Protein AF-A0A1M5MKG0-F1 (afdb_monomer_lite)

pLDDT: mean 78.18, std 11.93, range [47.84, 91.0]

Secondary structure (DSSP, 8-state):
-HHHHHHHHHHHHHHHHHHTTTS-HHHHHHHHHHT-HHHHHHHHHHS--HHHHHHHHHHHHHS-TT-----S-S----------------SEEETTEEEEE-TTS-EEEEETTEEEEESSHHHHHHHT-S--

Foldseek 3Di:
DVVVVVQLVLLLVLLVLLVVLVHRSVVLSVVCVPPNSVVSNVVSVPDHRVVVVVVVVCVVVVCPPPPPPPPPPDDDPPPPPVPPPPPPDAPDADLNWGWHQDPQQWIFIQDPNDTDIGPHPVRVCVVSPPDD

Radius of gyration: 29.44 Å; chains: 1; bounding box: 56×50×69 Å

Structure (mmCIF, N/CA/C/O backbone):
data_AF-A0A1M5MKG0-F1
#
_entry.id   AF-A0A1M5MKG0-F1
#
loop_
_atom_site.group_PDB
_atom_site.id
_atom_site.type_symbol
_atom_site.label_atom_id
_atom_site.label_alt_id
_atom_site.label_comp_id
_atom_site.label_asym_id
_atom_site.label_entity_id
_atom_site.label_seq_id
_atom_site.pdbx_PDB_ins_code
_atom_site.Cartn_x
_atom_site.Cartn_y
_atom_site.Cartn_z
_atom_site.occupancy
_atom_site.B_iso_or_equiv
_atom_site.auth_seq_id
_atom_site.auth_comp_id
_atom_site.auth_asym_id
_atom_site.auth_atom_id
_atom_site.pdbx_PDB_model_num
ATOM 1 N N . MET A 1 1 ? 13.321 -12.027 -30.509 1.00 82.19 1 MET A N 1
ATOM 2 C CA . MET A 1 1 ? 12.049 -11.418 -30.053 1.00 82.19 1 MET A CA 1
ATOM 3 C C . MET A 1 1 ? 11.741 -11.725 -28.591 1.00 82.19 1 MET A C 1
ATOM 5 O O . MET A 1 1 ? 11.400 -10.804 -27.867 1.00 82.19 1 MET A O 1
ATOM 9 N N . GLU A 1 2 ? 11.915 -12.965 -28.127 1.00 87.81 2 GLU A N 1
ATOM 10 C CA . GLU A 1 2 ? 11.632 -13.373 -26.736 1.00 87.81 2 GLU A CA 1
ATOM 11 C C . GLU A 1 2 ? 12.384 -12.557 -25.665 1.00 87.81 2 GLU A C 1
ATOM 13 O O . GLU A 1 2 ? 11.775 -12.067 -24.719 1.00 87.81 2 GLU A O 1
ATOM 18 N N . ILE A 1 3 ? 13.680 -12.296 -25.871 1.00 86.75 3 ILE A N 1
ATOM 19 C CA . ILE A 1 3 ? 14.510 -11.487 -24.956 1.00 86.75 3 ILE A CA 1
ATOM 20 C C . ILE A 1 3 ? 13.951 -10.067 -24.782 1.00 86.75 3 ILE A C 1
ATOM 22 O O . ILE A 1 3 ? 13.955 -9.530 -23.679 1.00 86.75 3 ILE A O 1
ATOM 26 N N . PHE A 1 4 ? 13.422 -9.471 -25.854 1.00 87.44 4 PHE A N 1
ATOM 27 C CA . PHE A 1 4 ? 12.837 -8.130 -25.814 1.00 87.44 4 PHE A CA 1
ATOM 28 C C . PHE A 1 4 ? 11.516 -8.109 -25.030 1.00 87.44 4 PHE A C 1
ATOM 30 O O . PHE A 1 4 ? 11.249 -7.166 -24.288 1.00 87.44 4 PHE A O 1
ATOM 37 N N . ILE A 1 5 ? 10.718 -9.176 -25.143 1.00 88.44 5 ILE A N 1
ATOM 38 C CA . ILE A 1 5 ? 9.463 -9.340 -24.397 1.00 88.44 5 ILE A CA 1
ATOM 39 C C . ILE A 1 5 ? 9.752 -9.520 -22.904 1.00 88.44 5 ILE A C 1
ATOM 41 O O . ILE A 1 5 ? 9.181 -8.801 -22.088 1.00 88.44 5 ILE A O 1
ATOM 45 N N . ILE A 1 6 ? 10.672 -10.422 -22.541 1.00 88.94 6 ILE A N 1
ATOM 46 C CA . ILE A 1 6 ? 11.086 -10.637 -21.144 1.00 88.94 6 ILE A CA 1
ATOM 47 C C . ILE A 1 6 ? 11.595 -9.325 -20.545 1.00 88.94 6 ILE A C 1
ATOM 49 O O . ILE A 1 6 ? 11.198 -8.935 -19.449 1.00 88.94 6 ILE A O 1
ATOM 53 N N . TRP A 1 7 ? 12.426 -8.603 -21.291 1.00 88.31 7 TRP A N 1
ATOM 54 C CA . TRP A 1 7 ? 12.974 -7.326 -20.864 1.00 88.31 7 TRP A CA 1
ATOM 55 C C . TRP A 1 7 ? 11.899 -6.250 -20.632 1.00 88.31 7 TRP A C 1
ATOM 57 O O . TRP A 1 7 ? 11.932 -5.573 -19.602 1.00 88.31 7 TRP A O 1
ATOM 67 N N . LEU A 1 8 ? 10.899 -6.143 -21.516 1.00 89.44 8 LEU A N 1
ATOM 68 C CA . LEU A 1 8 ? 9.759 -5.234 -21.337 1.00 89.44 8 LEU A CA 1
ATOM 69 C C . LEU A 1 8 ? 8.896 -5.601 -20.125 1.00 89.44 8 LEU A C 1
ATOM 7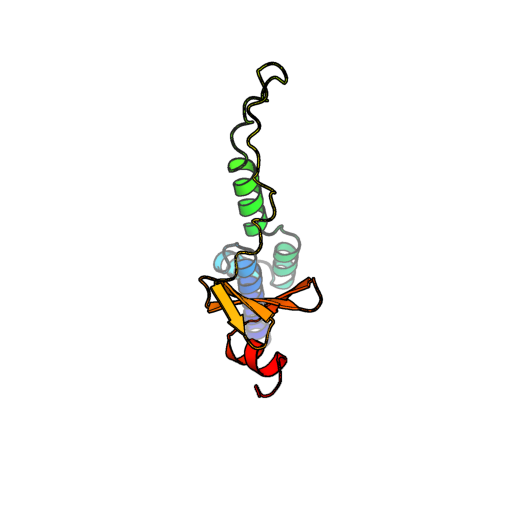1 O O . LEU A 1 8 ? 8.488 -4.711 -19.379 1.00 89.44 8 LEU A O 1
ATOM 75 N N . VAL A 1 9 ? 8.642 -6.894 -19.896 1.00 91.00 9 VAL A N 1
ATOM 76 C CA . VAL A 1 9 ? 7.900 -7.369 -18.716 1.00 91.00 9 VAL A CA 1
ATOM 77 C C . VAL A 1 9 ? 8.649 -7.000 -17.437 1.00 91.00 9 VAL A C 1
ATOM 79 O O . VAL A 1 9 ? 8.052 -6.451 -16.511 1.00 91.00 9 VAL A O 1
ATOM 82 N N . PHE A 1 10 ? 9.964 -7.219 -17.396 1.00 88.50 10 PHE A N 1
ATOM 83 C CA . PHE A 1 10 ? 10.790 -6.812 -16.261 1.00 88.50 10 PHE A CA 1
ATOM 84 C C . PHE A 1 10 ? 10.755 -5.299 -16.034 1.00 88.50 10 PHE A C 1
ATOM 86 O O . PHE A 1 10 ? 10.565 -4.863 -14.900 1.00 88.50 10 PHE A O 1
ATOM 93 N N . ALA A 1 11 ? 10.875 -4.487 -17.088 1.00 88.94 11 ALA A N 1
ATOM 94 C CA . ALA A 1 11 ? 10.756 -3.037 -16.963 1.00 88.94 11 ALA A CA 1
ATOM 95 C C . ALA A 1 11 ? 9.377 -2.623 -16.417 1.00 88.94 11 ALA A C 1
ATOM 97 O O . ALA A 1 11 ? 9.284 -1.747 -15.555 1.00 88.94 11 ALA A O 1
ATOM 98 N N . PHE A 1 12 ? 8.305 -3.286 -16.858 1.00 89.75 12 PHE A N 1
ATOM 99 C CA . PHE A 1 12 ? 6.945 -3.032 -16.384 1.00 89.75 12 PHE A CA 1
ATOM 100 C C . PHE A 1 12 ? 6.774 -3.356 -14.893 1.00 89.75 12 PHE A C 1
ATOM 102 O O . PHE A 1 12 ? 6.222 -2.547 -14.144 1.00 89.75 12 PHE A O 1
ATOM 109 N N . LEU A 1 13 ? 7.331 -4.480 -14.431 1.00 89.50 13 LEU A N 1
ATOM 110 C CA . LEU A 1 13 ? 7.344 -4.848 -13.011 1.00 89.50 13 LEU A CA 1
ATOM 111 C C . LEU A 1 13 ? 8.072 -3.807 -12.148 1.00 89.50 13 LEU A C 1
ATOM 113 O O . LEU A 1 13 ? 7.601 -3.480 -11.057 1.00 89.50 13 LEU A O 1
ATOM 117 N N . VAL A 1 14 ? 9.171 -3.229 -12.645 1.00 89.31 14 VAL A N 1
ATOM 118 C CA . VAL A 1 14 ? 9.873 -2.123 -11.968 1.00 89.31 14 VAL A CA 1
ATOM 119 C C . VAL A 1 14 ? 8.965 -0.899 -11.829 1.00 89.31 14 VAL A C 1
ATOM 121 O O . VAL A 1 14 ? 8.918 -0.288 -10.761 1.00 89.31 14 VAL A O 1
ATOM 124 N N . GLY A 1 15 ? 8.207 -0.561 -12.876 1.00 86.81 15 GLY A N 1
ATOM 125 C CA . GLY A 1 15 ? 7.239 0.537 -12.848 1.00 86.81 15 GLY A CA 1
ATOM 126 C C . GLY A 1 15 ? 6.152 0.343 -11.785 1.00 86.81 15 GLY A C 1
ATOM 127 O O . GLY A 1 15 ? 5.862 1.268 -11.021 1.00 86.81 15 GLY A O 1
ATOM 128 N N . ILE A 1 16 ? 5.606 -0.873 -11.667 1.00 87.06 16 ILE A N 1
ATOM 129 C CA . ILE A 1 16 ? 4.624 -1.226 -10.626 1.00 87.06 16 ILE A CA 1
ATOM 130 C C . ILE A 1 16 ? 5.251 -1.117 -9.229 1.00 87.06 16 ILE A C 1
ATOM 132 O O . ILE A 1 16 ? 4.673 -0.498 -8.332 1.00 87.06 16 ILE A O 1
ATOM 136 N N . ALA A 1 17 ? 6.454 -1.668 -9.045 1.00 84.88 17 ALA A N 1
ATOM 137 C CA . ALA A 1 17 ? 7.173 -1.622 -7.773 1.00 84.88 17 ALA A CA 1
ATOM 138 C C . ALA A 1 17 ? 7.534 -0.188 -7.343 1.00 84.88 17 ALA A C 1
ATOM 140 O O . ALA A 1 17 ? 7.550 0.121 -6.152 1.00 84.88 17 ALA A O 1
ATOM 141 N N . ALA A 1 18 ? 7.805 0.705 -8.295 1.00 86.31 18 ALA A N 1
ATOM 142 C CA . ALA A 1 18 ? 8.024 2.121 -8.024 1.00 86.31 18 ALA A CA 1
ATOM 143 C C . ALA A 1 18 ? 6.716 2.848 -7.674 1.00 86.31 18 ALA A C 1
ATOM 145 O O . ALA A 1 18 ? 6.695 3.684 -6.767 1.00 86.31 18 ALA A O 1
ATOM 146 N N . SER A 1 19 ? 5.615 2.507 -8.352 1.00 83.50 19 SER A N 1
ATOM 147 C CA . SER A 1 19 ? 4.298 3.098 -8.100 1.00 83.50 19 SER A CA 1
ATOM 148 C C . SER A 1 19 ? 3.779 2.780 -6.697 1.00 83.50 19 SER A C 1
ATOM 150 O O . SER A 1 19 ? 3.301 3.680 -6.004 1.00 83.50 19 SER A O 1
ATOM 152 N N . SER A 1 20 ? 3.967 1.546 -6.217 1.00 79.69 20 SER A N 1
ATOM 153 C CA . SER A 1 20 ? 3.569 1.150 -4.857 1.00 79.69 20 SER A CA 1
ATOM 154 C C . SER A 1 20 ? 4.347 1.879 -3.748 1.00 79.69 20 SER A C 1
ATOM 156 O O . SER A 1 20 ? 3.869 1.979 -2.619 1.00 79.69 20 SER A O 1
ATOM 158 N N . ARG A 1 21 ? 5.513 2.457 -4.070 1.00 78.06 21 ARG A N 1
ATOM 159 C CA . ARG A 1 21 ? 6.357 3.255 -3.157 1.00 78.06 21 ARG A CA 1
ATOM 160 C C . ARG A 1 21 ? 6.073 4.761 -3.207 1.00 78.06 21 ARG A C 1
ATOM 162 O O . ARG A 1 21 ? 6.847 5.557 -2.671 1.00 78.06 21 ARG A O 1
ATOM 169 N N . GLY A 1 22 ? 4.982 5.164 -3.864 1.00 75.31 22 GLY A N 1
ATOM 170 C CA . GLY A 1 22 ? 4.576 6.566 -3.981 1.00 75.31 22 GLY A CA 1
ATOM 171 C C . GLY A 1 22 ? 5.419 7.377 -4.968 1.00 75.31 22 GLY A C 1
ATOM 172 O O . GLY A 1 22 ? 5.510 8.593 -4.832 1.00 75.31 22 GLY A O 1
ATOM 173 N N . ARG A 1 23 ? 6.068 6.721 -5.941 1.00 77.50 23 ARG A N 1
ATOM 174 C CA . ARG A 1 23 ? 6.817 7.376 -7.028 1.00 77.50 23 ARG A CA 1
ATOM 175 C C . ARG A 1 23 ? 6.100 7.233 -8.366 1.00 77.50 23 ARG A C 1
ATOM 177 O O . ARG A 1 23 ? 5.187 6.426 -8.520 1.00 77.50 23 ARG A O 1
ATOM 184 N N . SER A 1 24 ? 6.525 8.015 -9.356 1.00 82.69 24 SER A N 1
ATOM 185 C CA . SER A 1 24 ? 5.980 7.971 -10.714 1.00 82.69 24 SER A CA 1
ATOM 186 C C . SER A 1 24 ? 6.327 6.650 -11.417 1.00 82.69 24 SER A C 1
ATOM 188 O O . SER A 1 24 ? 7.400 6.502 -11.999 1.00 82.69 24 SER A O 1
ATOM 190 N N . GLY A 1 25 ? 5.402 5.684 -11.403 1.00 83.56 25 GLY A N 1
ATOM 191 C CA . GLY A 1 25 ? 5.601 4.372 -12.037 1.00 83.56 25 GLY A CA 1
ATOM 192 C C . GLY A 1 25 ? 5.985 4.459 -13.519 1.00 83.56 25 GLY A C 1
ATOM 193 O O . GLY A 1 25 ? 6.877 3.743 -13.960 1.00 83.56 25 GLY A O 1
ATOM 194 N N . GLY A 1 26 ? 5.399 5.405 -14.263 1.00 86.38 26 GLY A N 1
ATOM 195 C CA . GLY A 1 26 ? 5.739 5.645 -15.672 1.00 86.38 26 GLY A CA 1
ATOM 196 C C . GLY A 1 26 ? 7.158 6.187 -15.888 1.00 86.38 26 GLY A C 1
ATOM 197 O O . GLY A 1 26 ? 7.849 5.746 -16.800 1.00 86.38 26 GLY A O 1
ATOM 198 N N . GLY A 1 27 ? 7.633 7.084 -15.016 1.00 85.50 27 GLY A N 1
ATOM 199 C CA . GLY A 1 27 ? 9.006 7.600 -15.090 1.00 85.50 27 GLY A CA 1
ATOM 200 C C . GLY A 1 27 ? 10.038 6.510 -14.797 1.00 85.50 27 GLY A C 1
ATOM 201 O O . GLY A 1 27 ? 11.030 6.384 -15.510 1.00 85.50 27 GLY A O 1
ATOM 202 N N . TRP A 1 28 ? 9.762 5.667 -13.799 1.00 86.00 28 TRP A N 1
ATOM 203 C CA . TRP A 1 28 ? 10.613 4.526 -13.448 1.00 86.00 28 TRP A CA 1
ATOM 204 C C . TRP A 1 28 ? 10.567 3.394 -14.479 1.00 86.00 28 TRP A C 1
ATOM 206 O O . TRP A 1 28 ? 11.583 2.739 -14.687 1.00 86.00 28 TRP A O 1
ATOM 216 N N . PHE A 1 29 ? 9.438 3.198 -15.166 1.00 89.00 29 PHE A N 1
ATOM 217 C CA . PHE A 1 29 ? 9.332 2.284 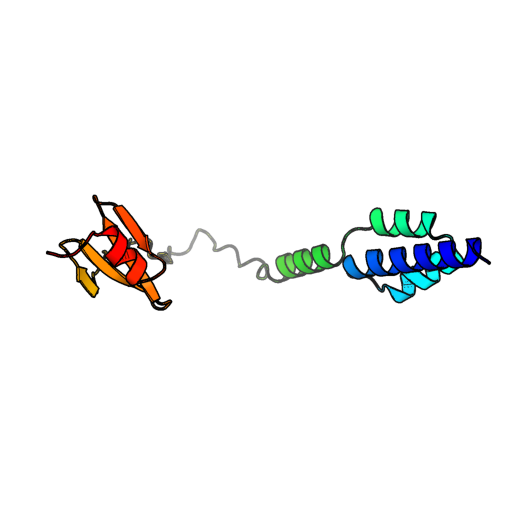-16.304 1.00 89.00 29 PHE A CA 1
ATOM 218 C C . PHE A 1 29 ? 10.241 2.722 -17.458 1.00 89.00 29 PHE A C 1
ATOM 220 O O . PHE A 1 29 ? 11.074 1.940 -17.906 1.00 89.00 29 PHE A O 1
ATOM 227 N N . ILE A 1 30 ? 10.142 3.984 -17.893 1.00 89.25 30 ILE A N 1
ATOM 228 C CA . ILE A 1 30 ? 10.994 4.524 -18.966 1.00 89.25 30 ILE A CA 1
ATOM 229 C C . ILE A 1 30 ? 12.472 4.448 -18.561 1.00 89.25 30 ILE A C 1
ATOM 231 O O . ILE A 1 30 ? 13.316 4.049 -19.358 1.00 89.25 30 ILE A O 1
ATOM 235 N N . LEU A 1 31 ? 12.791 4.751 -17.300 1.00 87.56 31 LEU A N 1
ATOM 236 C CA . LEU A 1 31 ? 14.152 4.634 -16.780 1.00 87.56 31 LEU A CA 1
ATOM 237 C C . LEU A 1 31 ? 14.665 3.181 -16.797 1.00 87.56 31 LEU A C 1
ATOM 239 O O . LEU A 1 31 ? 15.821 2.945 -17.142 1.00 87.56 31 LEU A O 1
ATOM 243 N N . ALA A 1 32 ? 13.812 2.206 -16.466 1.00 88.44 32 ALA A N 1
ATOM 244 C CA . ALA A 1 32 ? 14.138 0.781 -16.518 1.00 88.44 32 ALA A CA 1
ATOM 245 C C . ALA A 1 32 ? 14.367 0.283 -17.954 1.00 88.44 32 ALA A C 1
ATOM 247 O O . ALA A 1 32 ? 15.272 -0.520 -18.176 1.00 88.44 32 ALA A O 1
ATOM 248 N N . VAL A 1 33 ? 13.591 0.797 -18.914 1.00 88.75 33 VAL A N 1
ATOM 249 C CA . VAL A 1 33 ? 13.761 0.567 -20.359 1.00 88.75 33 VAL A CA 1
ATOM 250 C C . VAL A 1 33 ? 15.056 1.213 -20.881 1.00 88.75 33 VAL A C 1
ATOM 252 O O . VAL A 1 33 ? 15.690 0.682 -21.777 1.00 88.75 33 VAL A O 1
ATOM 255 N N . ILE A 1 34 ? 15.508 2.348 -20.350 1.00 87.25 34 ILE A N 1
ATOM 256 C CA . ILE A 1 34 ? 16.723 3.007 -20.870 1.00 87.25 34 ILE A CA 1
ATOM 257 C C . ILE A 1 34 ? 18.004 2.443 -20.240 1.00 87.25 34 ILE A C 1
ATOM 259 O O . ILE A 1 34 ? 18.980 2.206 -20.947 1.00 87.25 34 ILE A O 1
ATOM 263 N N . ILE A 1 35 ? 18.029 2.253 -18.917 1.00 85.00 35 ILE A N 1
ATOM 264 C CA . ILE A 1 35 ? 19.258 1.904 -18.186 1.00 85.00 35 ILE A CA 1
ATOM 265 C C . ILE A 1 35 ? 19.451 0.391 -18.107 1.00 85.00 35 ILE A C 1
ATOM 267 O O . ILE A 1 35 ? 20.495 -0.121 -18.495 1.00 85.00 35 ILE A O 1
ATOM 271 N N . SER A 1 36 ? 18.473 -0.305 -17.527 1.00 83.56 36 SER A N 1
ATOM 272 C CA . SER A 1 36 ? 18.395 -1.761 -17.356 1.00 83.56 36 SER A CA 1
ATOM 273 C C . SER A 1 36 ? 17.374 -2.052 -16.246 1.00 83.56 36 SER A C 1
ATOM 275 O O . SER A 1 36 ? 17.468 -1.443 -15.170 1.00 83.56 36 SER A O 1
ATOM 277 N N . PRO A 1 37 ? 16.452 -3.017 -16.422 1.00 79.38 37 PRO A N 1
ATOM 278 C CA . PRO A 1 37 ? 15.470 -3.373 -15.399 1.00 79.38 37 PRO A CA 1
ATOM 279 C C . PRO A 1 37 ? 16.105 -3.828 -14.078 1.00 79.38 37 PRO A C 1
ATOM 281 O O . PRO A 1 37 ? 15.593 -3.519 -13.002 1.00 79.38 37 PRO A O 1
ATOM 284 N N . LEU A 1 38 ? 17.247 -4.522 -14.151 1.00 79.50 38 LEU A N 1
ATOM 285 C CA . LEU A 1 38 ? 17.957 -5.058 -12.983 1.00 79.50 38 LEU A CA 1
ATOM 286 C C . LEU A 1 38 ? 18.564 -3.955 -12.111 1.00 79.50 38 LEU A C 1
ATOM 288 O O . LEU A 1 38 ? 18.570 -4.049 -10.886 1.00 79.50 38 LEU A O 1
ATOM 292 N N . ILE A 1 39 ? 19.059 -2.889 -12.735 1.00 82.00 39 ILE A N 1
ATOM 293 C CA . ILE A 1 39 ? 19.604 -1.744 -12.005 1.00 82.00 39 ILE A CA 1
ATOM 294 C C . ILE A 1 39 ? 18.447 -0.918 -11.442 1.00 82.00 39 ILE A C 1
ATOM 296 O O . ILE A 1 39 ? 18.457 -0.539 -10.272 1.00 82.00 39 ILE A O 1
ATOM 300 N N . ALA A 1 40 ? 17.403 -0.697 -12.240 1.00 82.12 40 ALA A N 1
ATOM 301 C CA . ALA A 1 40 ? 16.261 0.103 -11.829 1.00 82.12 40 ALA A CA 1
ATOM 302 C C . ALA A 1 40 ? 15.526 -0.495 -10.613 1.00 82.12 40 ALA A C 1
ATOM 304 O O . ALA A 1 40 ? 15.155 0.258 -9.712 1.00 82.12 40 ALA A O 1
ATOM 305 N N . ILE A 1 41 ? 15.392 -1.825 -10.510 1.00 81.38 41 ILE A N 1
ATOM 306 C CA . ILE A 1 41 ? 14.791 -2.452 -9.319 1.00 81.38 41 ILE A CA 1
ATOM 307 C C . ILE A 1 41 ? 15.643 -2.269 -8.055 1.00 81.38 41 ILE A C 1
ATOM 309 O O . ILE A 1 41 ? 15.090 -2.016 -6.984 1.00 81.38 41 ILE A O 1
ATOM 313 N N . LEU A 1 42 ? 16.975 -2.322 -8.175 1.00 83.44 42 LEU A N 1
ATOM 314 C CA . LEU A 1 42 ? 17.903 -2.053 -7.072 1.00 83.44 42 LEU A CA 1
ATOM 315 C C . LEU A 1 42 ? 17.740 -0.623 -6.551 1.00 83.44 42 LEU A C 1
ATOM 317 O O . LEU A 1 42 ? 17.627 -0.418 -5.344 1.00 83.44 42 LEU A O 1
ATOM 321 N N . PHE A 1 43 ? 17.640 0.357 -7.453 1.00 81.88 43 PHE A N 1
ATOM 322 C CA . PHE A 1 43 ? 17.359 1.742 -7.078 1.00 81.88 43 PHE A CA 1
ATOM 323 C C . PHE A 1 43 ? 15.996 1.874 -6.386 1.00 81.88 43 PHE A C 1
ATOM 325 O O . PHE A 1 43 ? 15.913 2.449 -5.303 1.00 81.88 43 PHE A O 1
ATOM 332 N N . VAL A 1 44 ? 14.930 1.307 -6.959 1.00 80.81 44 VAL A N 1
ATOM 333 C CA . VAL A 1 44 ? 13.580 1.341 -6.365 1.00 80.81 44 VAL A CA 1
ATOM 334 C C . VAL A 1 44 ? 13.561 0.736 -4.956 1.00 80.81 44 VAL A C 1
ATOM 336 O O . VAL A 1 44 ? 12.845 1.234 -4.083 1.00 80.81 44 VAL A O 1
ATOM 339 N N . LEU A 1 45 ? 14.351 -0.313 -4.718 1.00 81.31 45 LEU A N 1
ATOM 340 C CA . LEU A 1 45 ? 14.439 -0.981 -3.425 1.00 81.31 45 LEU A CA 1
ATOM 341 C C . LEU A 1 45 ? 15.286 -0.206 -2.406 1.00 81.31 45 LEU A C 1
ATOM 343 O O . LEU A 1 45 ? 14.884 -0.122 -1.248 1.00 81.31 45 LEU A O 1
ATOM 347 N N . ALA A 1 46 ? 16.412 0.371 -2.836 1.00 82.50 46 ALA A N 1
ATOM 348 C CA . ALA A 1 46 ? 17.312 1.158 -1.990 1.00 82.50 46 ALA A CA 1
ATOM 3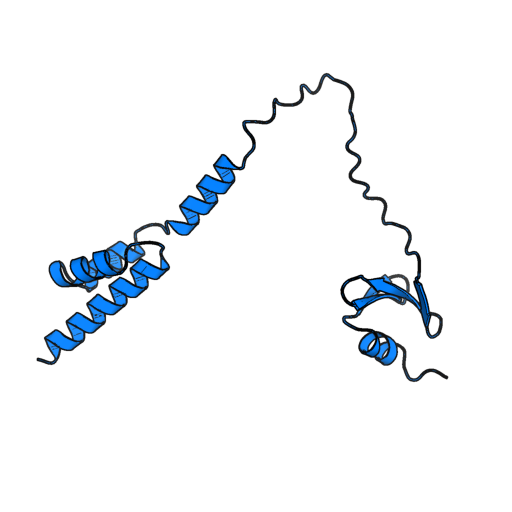49 C C . ALA A 1 46 ? 16.701 2.498 -1.550 1.00 82.50 46 ALA A C 1
ATOM 351 O O . ALA A 1 46 ? 17.089 3.069 -0.532 1.00 82.50 46 ALA A O 1
ATOM 352 N N . LEU A 1 47 ? 15.752 3.021 -2.325 1.00 78.38 47 LEU A N 1
ATOM 353 C CA . LEU A 1 47 ? 15.148 4.317 -2.068 1.00 78.38 47 LEU A CA 1
ATOM 354 C C . LEU A 1 47 ? 14.015 4.234 -1.020 1.00 78.38 47 LEU A C 1
ATOM 356 O O . LEU A 1 47 ? 13.170 3.333 -1.080 1.00 78.38 47 LEU A O 1
ATOM 360 N N . PRO A 1 48 ? 13.952 5.198 -0.079 1.00 67.19 48 PRO A N 1
ATOM 361 C CA . PRO A 1 48 ? 12.949 5.218 0.978 1.00 67.19 48 PRO A CA 1
ATOM 362 C C . PRO A 1 48 ? 11.544 5.486 0.429 1.00 67.19 48 PRO A C 1
ATOM 364 O O . PRO A 1 48 ? 11.354 6.191 -0.568 1.00 67.19 48 PRO A O 1
ATOM 367 N N . ASN A 1 49 ? 10.549 4.923 1.115 1.00 72.25 49 ASN A N 1
ATOM 368 C CA . ASN A 1 49 ? 9.143 5.027 0.743 1.00 72.25 49 ASN A CA 1
ATOM 369 C C . ASN A 1 49 ? 8.620 6.447 1.039 1.00 72.25 49 ASN A C 1
ATOM 371 O O . ASN A 1 49 ? 8.522 6.851 2.200 1.00 72.25 49 ASN A O 1
ATOM 375 N N . LEU A 1 50 ? 8.289 7.212 -0.008 1.00 71.50 50 LEU A N 1
ATOM 376 C CA . LEU A 1 50 ? 7.898 8.627 0.111 1.00 71.50 50 LEU A CA 1
ATOM 377 C C . LEU A 1 50 ? 6.594 8.805 0.892 1.00 71.50 50 LEU A C 1
ATOM 379 O O . LEU A 1 50 ? 6.439 9.783 1.617 1.00 71.50 50 LEU A O 1
ATOM 383 N N . LYS A 1 51 ? 5.687 7.825 0.817 1.00 68.69 51 LYS A N 1
ATOM 384 C CA . LYS A 1 51 ? 4.416 7.849 1.552 1.00 68.69 51 LYS A CA 1
ATOM 385 C C . LYS A 1 51 ? 4.632 7.884 3.067 1.00 68.69 51 LYS A C 1
ATOM 387 O O . LYS A 1 51 ? 3.896 8.543 3.795 1.00 68.69 51 LYS A O 1
ATOM 392 N N . GLN A 1 52 ? 5.672 7.198 3.536 1.00 74.12 52 GLN A N 1
ATOM 393 C CA . GLN A 1 52 ? 6.035 7.183 4.947 1.00 74.12 52 GLN A CA 1
ATOM 394 C C . GLN A 1 52 ? 6.668 8.513 5.368 1.00 74.12 52 GLN A C 1
ATOM 396 O O . GLN A 1 52 ? 6.383 8.996 6.459 1.00 74.12 52 GLN A O 1
ATOM 401 N N . GLN A 1 53 ? 7.456 9.145 4.492 1.00 76.88 53 GLN A N 1
ATOM 402 C CA . GLN A 1 53 ? 7.979 10.485 4.757 1.00 76.88 53 GLN A CA 1
ATOM 403 C C . GLN A 1 53 ? 6.868 11.524 4.822 1.00 76.88 53 GLN A C 1
ATOM 405 O O . GLN A 1 53 ? 6.866 12.323 5.744 1.00 76.88 53 GLN A O 1
ATOM 410 N N . GLU A 1 54 ? 5.887 11.481 3.920 1.00 79.06 54 GLU A N 1
ATOM 411 C CA . GLU A 1 54 ? 4.766 12.418 3.967 1.00 79.06 54 GLU A CA 1
ATOM 412 C C . GLU A 1 54 ? 3.955 12.265 5.256 1.00 79.06 54 GLU A C 1
ATOM 414 O O . GLU A 1 54 ? 3.589 13.266 5.862 1.00 79.06 54 GLU A O 1
ATOM 419 N N . LEU A 1 55 ? 3.719 11.035 5.723 1.00 77.88 55 LEU A N 1
ATOM 420 C CA . LEU A 1 55 ? 3.087 10.808 7.022 1.00 77.88 55 LEU A CA 1
ATOM 421 C C . LEU A 1 55 ? 3.936 11.354 8.166 1.00 77.88 55 LEU A C 1
ATOM 423 O O . LEU A 1 55 ? 3.397 12.048 9.013 1.00 77.88 55 LEU A O 1
ATOM 427 N N . LEU A 1 56 ? 5.246 11.112 8.182 1.00 79.12 56 LEU A N 1
ATOM 428 C CA . LEU A 1 56 ? 6.136 11.657 9.212 1.00 79.12 56 LEU A CA 1
ATOM 429 C C . LEU A 1 56 ? 6.192 13.186 9.174 1.00 79.12 56 LEU A C 1
ATOM 431 O O . LEU A 1 56 ? 6.154 13.818 10.220 1.00 79.12 56 LEU A O 1
ATOM 435 N N . THR A 1 57 ? 6.220 13.795 7.990 1.00 81.06 57 THR A N 1
ATOM 436 C CA . THR A 1 57 ? 6.166 15.249 7.818 1.00 81.06 57 THR A CA 1
ATOM 437 C C . THR A 1 57 ? 4.814 15.798 8.239 1.00 81.06 57 THR A C 1
ATOM 439 O O . THR A 1 57 ? 4.761 16.832 8.891 1.00 81.06 57 THR A O 1
ATOM 442 N N . ARG A 1 58 ? 3.714 15.115 7.908 1.00 79.69 58 ARG A N 1
ATOM 443 C CA . ARG A 1 58 ? 2.378 15.479 8.379 1.00 79.69 58 ARG A CA 1
ATOM 444 C C . ARG A 1 58 ? 2.307 15.348 9.885 1.00 79.69 58 ARG A C 1
ATOM 446 O O . ARG A 1 58 ? 1.830 16.283 10.489 1.00 79.69 58 ARG A O 1
ATOM 453 N N . LEU A 1 59 ? 2.815 14.285 10.498 1.00 80.81 59 LEU A N 1
ATOM 454 C CA . LEU A 1 59 ? 2.857 14.126 11.952 1.00 80.81 59 LEU A CA 1
ATOM 455 C C . LEU A 1 59 ? 3.716 15.215 12.603 1.00 80.81 59 LEU A C 1
ATOM 457 O O . LEU A 1 59 ? 3.231 15.887 13.499 1.00 80.81 59 LEU A O 1
ATOM 461 N N . ALA A 1 60 ? 4.913 15.485 12.079 1.00 81.38 60 ALA A N 1
ATOM 462 C CA . ALA A 1 60 ? 5.794 16.553 12.555 1.00 81.38 60 ALA A CA 1
ATOM 463 C C . ALA A 1 60 ? 5.208 17.963 12.351 1.00 81.38 60 ALA A C 1
ATOM 465 O O . ALA A 1 60 ? 5.509 18.873 13.111 1.00 81.38 60 ALA A O 1
ATOM 466 N N . LYS A 1 61 ? 4.369 18.160 11.325 1.00 77.38 61 LYS A N 1
ATOM 467 C CA . LYS A 1 61 ? 3.677 19.429 11.040 1.00 77.38 61 LYS A CA 1
ATOM 468 C C . LYS A 1 61 ? 2.325 19.550 11.754 1.00 77.38 61 LYS A C 1
ATOM 470 O O . LYS A 1 61 ? 1.845 20.659 11.959 1.00 77.38 61 LYS A O 1
ATOM 475 N N . SER A 1 62 ? 1.706 18.418 12.081 1.00 71.19 62 SER A N 1
ATOM 476 C CA . SER A 1 62 ? 0.500 18.305 12.910 1.00 71.19 62 SER A CA 1
ATOM 477 C C . SER A 1 62 ? 0.849 18.356 14.385 1.00 71.19 62 SER A C 1
ATOM 479 O O . SER A 1 62 ? -0.048 18.587 15.189 1.00 71.19 62 SER A O 1
ATOM 481 N N . GLU A 1 63 ? 2.122 18.139 14.736 1.00 65.44 63 GLU A N 1
ATOM 482 C CA . GLU A 1 63 ? 2.663 18.530 16.022 1.00 65.44 63 GLU A CA 1
ATOM 483 C C . GLU A 1 63 ? 2.369 20.031 16.148 1.00 65.44 63 GLU A C 1
ATOM 485 O O . GLU A 1 63 ? 2.893 20.833 15.365 1.00 65.44 63 GLU A O 1
ATOM 490 N N . PRO A 1 64 ? 1.418 20.414 17.019 1.00 63.50 64 PRO A N 1
ATOM 491 C CA . PRO A 1 64 ? 0.999 21.797 17.124 1.00 63.50 64 PRO A CA 1
ATOM 492 C C . PRO A 1 64 ? 2.246 22.627 17.432 1.00 63.50 64 PRO A C 1
ATOM 494 O O . PRO A 1 64 ? 3.073 22.151 18.218 1.00 63.50 64 PRO A O 1
ATOM 497 N N . PRO A 1 65 ? 2.407 23.822 16.821 1.00 63.41 65 PRO A N 1
ATOM 498 C CA . PRO A 1 65 ? 3.578 24.673 17.017 1.00 63.41 65 PRO A CA 1
ATOM 499 C C . PRO A 1 65 ? 3.871 24.704 18.501 1.00 63.41 65 PRO A C 1
ATOM 501 O O . PRO A 1 65 ? 2.980 25.128 19.236 1.00 63.41 65 PRO A O 1
ATOM 504 N N . ALA A 1 66 ? 5.028 24.131 18.880 1.00 64.06 66 ALA A N 1
ATOM 505 C CA . ALA A 1 66 ? 5.407 23.746 20.236 1.00 64.06 66 ALA A CA 1
ATOM 506 C C . ALA A 1 66 ? 4.493 24.424 21.244 1.00 64.06 66 ALA A C 1
ATOM 508 O O . ALA A 1 66 ? 4.712 25.606 21.528 1.00 64.06 66 ALA A O 1
ATOM 509 N N . LEU A 1 67 ? 3.417 23.719 21.653 1.00 63.06 67 LEU A N 1
ATOM 510 C CA . LEU A 1 67 ? 2.426 24.260 22.585 1.00 63.06 67 LEU A CA 1
ATOM 511 C C . LEU A 1 67 ? 3.233 25.017 23.630 1.00 63.06 67 LEU A C 1
ATOM 513 O O . LEU A 1 67 ? 4.156 24.386 24.168 1.00 63.06 67 LEU A O 1
ATOM 517 N N . PRO A 1 68 ? 3.006 26.336 23.823 1.00 58.94 68 PRO A N 1
ATOM 518 C CA . PRO A 1 68 ? 3.783 27.121 24.768 1.00 58.94 68 PRO A CA 1
ATOM 519 C C . PRO A 1 68 ? 3.863 26.267 26.011 1.00 58.94 68 PRO A C 1
ATOM 521 O O . PRO A 1 68 ? 2.807 25.909 26.539 1.00 58.94 68 PRO A O 1
ATOM 524 N N . ARG A 1 69 ? 5.082 25.795 26.341 1.00 58.56 69 ARG A N 1
ATOM 525 C CA . ARG A 1 69 ? 5.277 24.840 27.435 1.00 58.56 69 ARG A CA 1
ATOM 526 C C . ARG A 1 69 ? 4.487 25.460 28.566 1.00 58.56 69 ARG A C 1
ATOM 528 O O . ARG A 1 69 ? 4.840 26.594 28.905 1.00 58.56 69 ARG A O 1
ATOM 535 N N . PRO A 1 70 ? 3.391 24.844 29.049 1.00 56.62 70 PRO A N 1
ATOM 536 C CA . PRO A 1 70 ? 2.647 25.454 30.124 1.00 56.62 70 PRO A CA 1
ATOM 537 C C . PRO A 1 70 ? 3.701 25.630 31.196 1.00 56.62 70 PRO A C 1
ATOM 539 O O . PRO A 1 70 ? 4.315 24.647 31.626 1.00 56.62 70 PRO A O 1
ATOM 542 N N . SER A 1 71 ? 4.042 26.887 31.491 1.00 58.28 71 SER A N 1
ATOM 543 C CA . SER A 1 71 ? 4.940 27.156 32.586 1.00 58.28 71 SER A CA 1
ATOM 544 C C . SER A 1 71 ? 4.268 26.441 33.745 1.00 58.28 71 SER A C 1
ATOM 546 O O . SER A 1 71 ? 3.084 26.649 34.028 1.00 58.28 71 SER A O 1
ATOM 548 N N . LEU A 1 72 ? 4.971 25.458 34.300 1.00 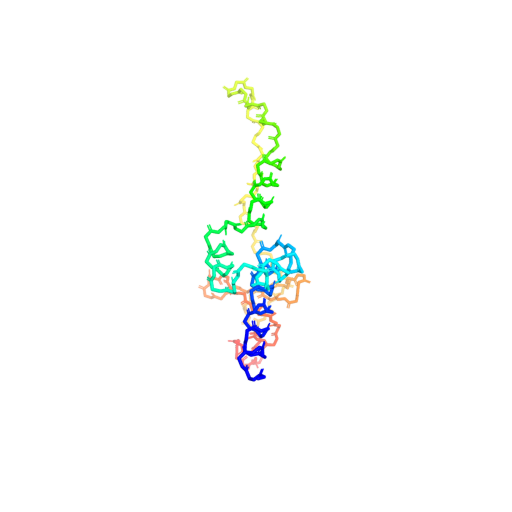62.25 72 LEU A N 1
ATOM 549 C CA . LEU A 1 72 ? 4.571 24.709 35.483 1.00 62.25 72 LEU A CA 1
ATOM 550 C C . LEU A 1 72 ? 4.589 25.702 36.652 1.00 62.25 72 LEU A C 1
ATOM 552 O O . LEU A 1 72 ? 5.493 25.729 37.473 1.00 62.25 72 LEU A O 1
ATOM 556 N N . GLY A 1 73 ? 3.635 26.621 36.617 1.00 60.03 73 GLY A N 1
ATOM 557 C CA . GLY A 1 73 ? 3.728 27.962 37.171 1.00 60.03 73 GLY A CA 1
ATOM 558 C C . GLY A 1 73 ? 2.454 28.731 36.840 1.00 60.03 73 GLY A C 1
ATOM 559 O O . GLY A 1 73 ? 2.494 29.860 36.370 1.00 60.03 73 GLY A O 1
ATOM 560 N N . GLY A 1 74 ? 1.303 28.085 37.019 1.00 55.47 74 GLY A N 1
ATOM 561 C CA . GLY A 1 74 ? 0.023 28.695 36.692 1.00 55.47 74 GLY A CA 1
ATOM 562 C C . GLY A 1 74 ? -1.120 27.716 36.852 1.00 55.47 74 GLY A C 1
ATOM 563 O O . GLY A 1 74 ? -1.583 27.155 35.873 1.00 55.47 74 GLY A O 1
ATOM 564 N N . LYS A 1 75 ? -1.529 27.501 38.109 1.00 57.03 75 LYS A N 1
ATOM 565 C CA . LYS A 1 75 ? -2.827 26.947 38.531 1.00 57.03 75 LYS A CA 1
ATOM 566 C C . LYS A 1 75 ? -3.349 25.825 37.629 1.00 57.03 75 LYS A C 1
ATOM 568 O O . LYS A 1 75 ? -4.112 26.068 36.704 1.00 57.03 75 LYS A O 1
ATOM 573 N N . SER A 1 76 ? -2.948 24.602 37.975 1.00 52.44 76 SER A N 1
ATOM 574 C CA . SER A 1 76 ? -3.514 23.320 37.545 1.00 52.44 76 SER A CA 1
ATOM 575 C C . SER A 1 76 ? -5.010 23.412 37.200 1.00 52.44 76 SER A C 1
ATOM 577 O O . SER A 1 76 ? -5.867 23.085 38.021 1.00 52.44 76 SER A O 1
ATOM 579 N N . THR A 1 77 ? -5.332 23.780 35.962 1.00 55.72 77 THR A N 1
ATOM 580 C CA . THR A 1 77 ? -6.607 23.409 35.362 1.00 55.72 77 THR A CA 1
ATOM 581 C C . THR A 1 77 ? -6.406 21.959 34.991 1.00 55.72 77 THR A C 1
ATOM 583 O O . THR A 1 77 ? -5.871 21.636 33.932 1.00 55.72 77 THR A O 1
ATOM 586 N N . ARG A 1 78 ? -6.714 21.075 35.947 1.00 48.22 78 ARG A N 1
ATOM 587 C CA . ARG A 1 78 ? -6.826 19.653 35.663 1.00 48.22 78 ARG A CA 1
ATOM 588 C C . ARG A 1 78 ? -7.899 19.557 34.591 1.00 48.22 78 ARG A C 1
ATOM 590 O O . ARG A 1 78 ? -9.083 19.631 34.899 1.00 48.22 78 ARG A O 1
ATOM 597 N N . VAL A 1 79 ? -7.490 19.392 33.339 1.00 52.25 79 VAL A N 1
ATOM 598 C CA . VAL A 1 79 ? -8.314 18.669 32.382 1.00 52.25 79 VAL A CA 1
ATOM 599 C C . VAL A 1 79 ? -8.359 17.259 32.948 1.00 52.25 79 VAL A C 1
ATOM 601 O O . VAL A 1 79 ? -7.473 16.436 32.719 1.00 52.25 79 VAL A O 1
ATOM 604 N N . ALA A 1 80 ? -9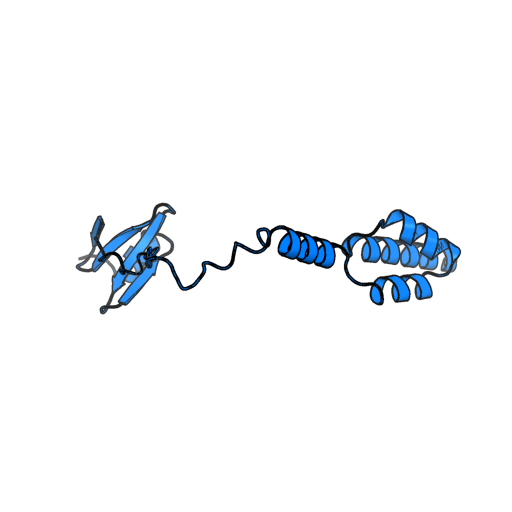.324 17.043 33.840 1.00 50.00 80 ALA A N 1
ATOM 605 C CA . ALA A 1 80 ? -9.678 15.734 34.320 1.00 50.00 80 ALA A CA 1
ATOM 606 C C . ALA A 1 80 ? -10.201 15.007 33.087 1.00 50.00 80 ALA A C 1
ATOM 608 O O . ALA A 1 80 ? -11.347 15.178 32.687 1.00 50.00 80 ALA A O 1
ATOM 609 N N . VAL A 1 81 ? -9.324 14.242 32.434 1.00 55.69 81 VAL A N 1
ATOM 610 C CA . VAL A 1 81 ? -9.789 13.081 31.688 1.00 55.69 81 VAL A CA 1
ATOM 611 C C . VAL A 1 81 ? -10.607 12.317 32.709 1.00 55.69 81 VAL A C 1
ATOM 613 O O . VAL A 1 81 ? -10.053 11.829 33.698 1.00 55.69 81 VAL A O 1
ATOM 616 N N . ASP A 1 82 ? -11.919 12.343 32.525 1.00 49.97 82 ASP A N 1
ATOM 617 C CA . ASP A 1 82 ? -12.865 11.651 33.372 1.00 49.97 82 ASP A CA 1
ATOM 618 C C . ASP A 1 82 ? -12.648 10.152 33.159 1.00 49.97 82 ASP A C 1
ATOM 620 O O . ASP A 1 82 ? -13.249 9.503 32.311 1.00 49.97 82 ASP A O 1
ATOM 624 N N . ARG A 1 83 ? -11.642 9.635 33.868 1.00 52.25 83 ARG A N 1
ATOM 625 C CA . ARG A 1 83 ? -11.323 8.218 34.000 1.00 52.25 83 ARG A CA 1
ATOM 626 C C . ARG A 1 83 ? -12.185 7.594 35.088 1.00 52.25 83 ARG A C 1
ATOM 628 O O . ARG A 1 83 ? -11.801 6.551 35.612 1.00 52.25 83 ARG A O 1
ATOM 635 N N . THR A 1 84 ? -13.295 8.224 35.481 1.00 52.44 84 THR A N 1
ATOM 636 C CA . THR A 1 84 ? -14.300 7.474 36.217 1.00 52.44 84 THR A CA 1
ATOM 637 C C . THR A 1 84 ? -14.774 6.377 35.264 1.00 52.44 84 THR A C 1
ATOM 639 O O . THR A 1 84 ? -15.203 6.665 34.142 1.00 52.44 84 THR A O 1
ATOM 642 N N . PRO A 1 85 ? -14.636 5.090 35.627 1.00 55.62 85 PRO A N 1
ATOM 643 C CA . PRO A 1 85 ? -15.443 4.074 34.985 1.00 55.62 85 PRO A CA 1
ATOM 644 C C . PRO A 1 85 ? -16.870 4.548 35.222 1.00 55.62 85 PRO A C 1
ATOM 646 O O . PRO A 1 85 ? -17.301 4.586 36.377 1.00 55.62 85 PRO A O 1
ATOM 649 N N . ARG A 1 86 ? -17.564 5.018 34.176 1.00 61.38 86 ARG A N 1
ATOM 650 C CA . ARG A 1 86 ? -18.986 5.327 34.322 1.00 61.38 86 ARG A CA 1
ATOM 651 C C . ARG A 1 86 ? -19.607 4.075 34.929 1.00 61.38 86 ARG A C 1
ATOM 653 O O . ARG A 1 86 ? -19.391 2.999 34.352 1.00 61.38 86 ARG A O 1
ATOM 660 N N . PRO A 1 87 ? -20.267 4.179 36.096 1.00 70.62 87 PRO A N 1
ATOM 661 C CA . PRO A 1 87 ? -20.939 3.042 36.690 1.00 70.62 87 PRO A CA 1
ATOM 662 C C . PRO A 1 87 ? -21.748 2.348 35.606 1.00 70.62 87 PRO A C 1
ATOM 664 O O . PRO A 1 87 ? -22.349 3.008 34.756 1.00 70.62 87 PRO A O 1
ATOM 667 N N . PHE A 1 88 ? -21.660 1.025 35.562 1.00 74.81 88 PHE A N 1
ATOM 668 C CA . PHE A 1 88 ? -22.421 0.256 34.598 1.00 74.81 88 PHE A CA 1
ATOM 669 C C . PHE A 1 88 ? -23.907 0.487 34.880 1.00 74.81 88 PHE A C 1
ATOM 671 O O . PHE A 1 88 ? -24.443 -0.037 35.853 1.00 74.81 88 PHE A O 1
ATOM 678 N N . GLU A 1 89 ? -24.523 1.338 34.068 1.00 81.81 89 GLU A N 1
ATOM 679 C CA . GLU A 1 89 ? -25.943 1.655 34.103 1.00 81.81 89 GLU A CA 1
ATOM 680 C C . GLU A 1 89 ? -26.617 0.715 33.095 1.00 81.81 89 GLU A C 1
ATOM 682 O O . GLU A 1 89 ? -26.365 0.840 31.892 1.00 81.81 89 GLU A O 1
ATOM 687 N N . PRO A 1 90 ? -27.331 -0.323 33.565 1.00 82.75 90 PRO A N 1
ATOM 688 C CA . PRO A 1 90 ? -27.906 -1.319 32.680 1.00 82.75 90 PRO A CA 1
ATOM 689 C C . PRO A 1 90 ? -29.149 -0.770 31.988 1.00 82.75 90 PRO A C 1
ATOM 691 O O . PRO A 1 90 ? -30.036 -0.225 32.642 1.00 82.75 90 PRO A O 1
ATOM 694 N N . ASP A 1 91 ? -29.248 -1.001 30.681 1.00 84.94 91 ASP A N 1
ATOM 695 C CA . ASP A 1 91 ? -30.467 -0.714 29.917 1.00 84.94 91 ASP A CA 1
ATOM 696 C C . ASP A 1 91 ? -31.557 -1.760 30.204 1.00 84.94 91 ASP A C 1
ATOM 698 O O . ASP A 1 91 ? -32.747 -1.498 30.036 1.00 84.94 91 ASP A O 1
ATOM 702 N N . GLY A 1 92 ? -31.164 -2.957 30.655 1.00 85.75 92 GLY A N 1
ATOM 703 C CA . GLY A 1 92 ? -32.083 -4.024 31.031 1.00 85.75 92 GLY A CA 1
ATOM 704 C C . GLY A 1 92 ? -31.412 -5.180 31.769 1.00 85.75 92 GLY A C 1
ATOM 705 O O . GLY A 1 92 ? -30.195 -5.224 31.953 1.00 85.75 92 GLY A O 1
ATOM 706 N N . VAL A 1 93 ? -32.225 -6.147 32.198 1.00 87.31 93 VAL A N 1
ATOM 707 C CA . VAL A 1 93 ? -31.768 -7.400 32.816 1.00 87.31 93 VAL A CA 1
ATOM 708 C C . VAL A 1 93 ? -32.344 -8.568 32.028 1.00 87.31 93 VAL A C 1
ATOM 710 O O . VAL A 1 93 ? -33.550 -8.627 31.804 1.00 87.31 93 VAL A O 1
ATOM 713 N N . TYR A 1 94 ? -31.491 -9.502 31.616 1.00 84.44 94 TYR A N 1
ATOM 714 C CA . TYR A 1 94 ? -31.890 -10.726 30.923 1.00 84.44 94 TYR A CA 1
ATOM 715 C C . TYR A 1 94 ? -31.368 -11.933 31.698 1.00 84.44 94 TYR A C 1
ATOM 717 O O . TYR A 1 94 ? -30.175 -12.003 31.979 1.00 84.44 94 TYR A O 1
ATOM 725 N N . ALA A 1 95 ? -32.255 -12.856 32.087 1.00 83.19 95 ALA A N 1
ATOM 726 C CA . ALA A 1 95 ? -31.913 -14.048 32.877 1.00 83.19 95 ALA A CA 1
ATOM 727 C C . ALA A 1 95 ? -31.034 -13.749 34.120 1.00 83.19 95 ALA A C 1
ATOM 729 O O . ALA A 1 95 ? -30.107 -14.484 34.451 1.00 83.19 95 ALA A O 1
ATOM 730 N N . GLY A 1 96 ? -31.310 -12.630 34.802 1.00 83.06 96 GLY A N 1
ATOM 731 C CA . GLY A 1 96 ? -30.560 -12.186 35.984 1.00 83.06 96 GLY A CA 1
ATOM 732 C C . GLY A 1 96 ? -29.225 -11.491 35.690 1.00 83.06 96 GLY A C 1
ATOM 733 O O . GLY A 1 96 ? -28.588 -11.006 36.622 1.00 83.06 96 GLY A O 1
ATOM 734 N N . VAL A 1 97 ? -28.811 -11.389 34.422 1.00 87.19 97 VAL A N 1
ATOM 735 C CA . VAL A 1 97 ? -27.608 -10.660 34.006 1.00 87.19 97 VAL A CA 1
ATOM 736 C C . VAL A 1 97 ? -27.984 -9.268 33.493 1.00 87.19 97 VAL A C 1
ATOM 738 O O . VAL A 1 97 ? -28.753 -9.150 32.533 1.00 87.19 97 VAL A O 1
ATOM 741 N N . PRO A 1 98 ? -27.459 -8.199 34.114 1.00 88.94 98 PRO A N 1
ATOM 742 C CA . PRO A 1 98 ? -27.704 -6.844 33.660 1.00 88.94 98 PRO A CA 1
ATOM 743 C C . PRO A 1 98 ? -26.847 -6.555 32.415 1.00 88.94 98 PRO A C 1
ATOM 745 O O . PRO A 1 98 ? -25.660 -6.900 32.366 1.00 88.94 98 PRO A O 1
ATOM 748 N N . TYR A 1 99 ? -27.462 -5.950 31.399 1.00 89.75 99 TYR A N 1
ATOM 749 C CA . TYR A 1 99 ? -26.853 -5.660 30.101 1.00 89.75 99 TYR A CA 1
ATOM 750 C C . TYR A 1 99 ? -27.152 -4.222 29.645 1.00 89.75 99 TYR A C 1
ATOM 752 O O . TYR A 1 99 ? -28.128 -3.609 30.074 1.00 89.75 99 TYR A O 1
ATOM 760 N N . ARG A 1 100 ? -26.301 -3.687 28.770 1.00 90.38 100 ARG A N 1
ATOM 761 C CA . ARG A 1 100 ? -26.425 -2.378 28.119 1.00 90.38 100 ARG A CA 1
ATOM 762 C C . ARG A 1 100 ? -26.207 -2.538 26.617 1.00 90.38 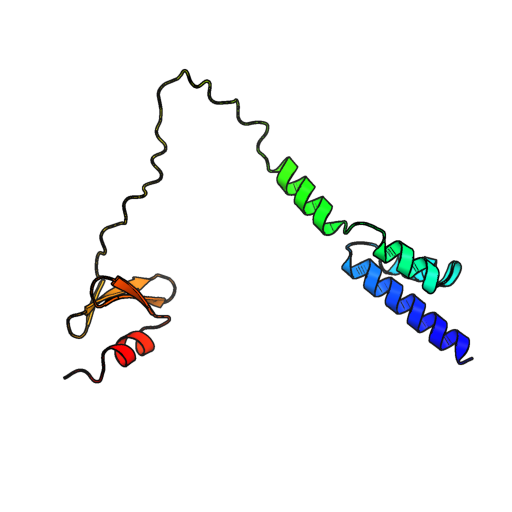100 ARG A C 1
ATOM 764 O O . ARG A 1 100 ? -25.304 -3.265 26.208 1.00 90.38 100 ARG A O 1
ATOM 771 N N . VAL A 1 101 ? -27.009 -1.861 25.807 1.00 88.81 101 VAL A N 1
ATOM 772 C CA . VAL A 1 101 ? -26.925 -1.850 24.347 1.00 88.81 101 VAL A CA 1
ATOM 773 C C . VAL A 1 101 ? -26.093 -0.646 23.914 1.00 88.81 101 VAL A C 1
ATOM 775 O O . VAL A 1 101 ? -26.430 0.506 24.173 1.00 88.81 101 VAL A O 1
ATOM 778 N N . ALA A 1 102 ? -24.975 -0.898 23.247 1.00 86.31 102 ALA A N 1
ATOM 779 C CA . ALA A 1 102 ? -24.165 0.154 22.659 1.00 86.31 102 ALA A CA 1
ATOM 780 C C . ALA A 1 102 ? -24.803 0.679 21.360 1.00 86.31 102 ALA A C 1
ATOM 782 O O . ALA A 1 102 ? -25.588 0.004 20.695 1.00 86.31 102 ALA A O 1
ATOM 783 N N . SER A 1 103 ? -24.433 1.898 20.963 1.00 81.69 103 SER A N 1
ATOM 784 C CA . SER A 1 103 ? -24.968 2.559 19.763 1.00 81.69 103 SER A CA 1
ATOM 785 C C . SER A 1 103 ? -24.635 1.848 18.443 1.00 81.69 103 SER A C 1
ATOM 787 O O . SER A 1 103 ? -25.257 2.138 17.425 1.00 81.69 103 SER A O 1
ATOM 789 N N . ASP A 1 104 ? -23.668 0.927 18.453 1.00 83.94 104 ASP A N 1
ATOM 790 C CA . ASP A 1 104 ? -23.289 0.062 17.331 1.00 83.94 104 ASP A CA 1
ATOM 791 C C . ASP A 1 104 ? -24.106 -1.248 17.262 1.00 83.94 104 ASP A C 1
ATOM 793 O O . ASP A 1 104 ? -23.899 -2.036 16.342 1.00 83.94 104 ASP A O 1
ATOM 797 N N . GLY A 1 105 ? -25.025 -1.484 18.209 1.00 83.12 105 GLY A N 1
ATOM 798 C CA . GLY A 1 105 ? -25.828 -2.708 18.320 1.00 83.12 105 GLY A CA 1
ATOM 799 C C . GLY A 1 105 ? -25.190 -3.823 19.159 1.00 83.12 105 GLY A C 1
ATOM 800 O O . GLY A 1 105 ? -25.808 -4.872 19.349 1.00 83.12 105 GLY A O 1
ATOM 801 N N . SER A 1 106 ? -23.983 -3.606 19.689 1.00 88.00 106 SER A N 1
ATOM 802 C CA . SER A 1 106 ? -23.308 -4.559 20.577 1.00 88.00 106 SER A CA 1
ATOM 803 C C . SER A 1 106 ? -23.848 -4.513 22.010 1.00 88.00 106 SER A C 1
ATOM 805 O O . SER A 1 106 ? -24.455 -3.528 22.425 1.00 88.00 106 SER A O 1
ATOM 807 N N . ILE A 1 107 ? -23.648 -5.588 22.777 1.00 89.12 107 ILE A N 1
ATOM 808 C CA . ILE A 1 107 ? -24.169 -5.725 24.145 1.00 89.12 107 ILE A CA 1
ATOM 809 C C . ILE A 1 107 ? -23.017 -5.804 25.143 1.00 89.12 107 ILE A C 1
ATOM 811 O O . ILE A 1 107 ? -22.215 -6.732 25.081 1.00 89.12 107 ILE A O 1
ATOM 815 N N . ASP A 1 108 ? -22.969 -4.887 26.103 1.00 89.00 108 ASP A N 1
ATOM 816 C CA . ASP A 1 108 ? -22.094 -4.982 27.272 1.00 89.00 108 ASP A CA 1
ATOM 817 C C . ASP A 1 108 ? -22.884 -5.613 28.425 1.00 89.00 108 ASP A C 1
ATOM 819 O O . ASP A 1 108 ? -23.885 -5.052 28.863 1.00 89.00 108 ASP A O 1
ATOM 823 N N . ALA A 1 109 ? -22.450 -6.758 28.947 1.00 89.25 109 ALA A N 1
ATOM 824 C CA . ALA A 1 109 ? -23.129 -7.450 30.044 1.00 89.25 109 ALA A CA 1
ATOM 825 C C . ALA A 1 109 ? -22.178 -7.742 31.208 1.00 89.25 109 ALA A C 1
ATOM 827 O O . ALA A 1 109 ? -21.000 -8.013 30.987 1.00 89.25 109 ALA A O 1
ATOM 828 N N . ILE A 1 110 ? -22.674 -7.729 32.450 1.00 88.69 110 ILE A N 1
ATOM 829 C CA . ILE A 1 110 ? -21.878 -8.162 33.612 1.00 88.69 110 ILE A CA 1
ATOM 830 C C . ILE A 1 110 ? -22.116 -9.649 33.870 1.00 88.69 110 ILE A C 1
ATOM 832 O O . ILE A 1 110 ? -23.150 -10.040 34.405 1.00 88.69 110 ILE A O 1
ATOM 836 N N . MET A 1 111 ? -21.127 -10.480 33.547 1.00 84.19 111 MET A N 1
ATOM 837 C CA . MET A 1 111 ? -21.140 -11.919 33.808 1.00 84.19 111 MET A CA 1
ATOM 838 C C . MET A 1 111 ? -20.038 -12.266 34.803 1.00 84.19 111 MET A C 1
ATOM 840 O O . MET A 1 111 ? -18.890 -11.875 34.617 1.00 84.19 111 MET A O 1
ATOM 844 N N . GLN A 1 112 ? -20.377 -12.984 35.879 1.00 78.19 112 GLN A N 1
ATOM 845 C CA . GLN A 1 112 ? -19.411 -13.395 36.915 1.00 78.19 112 GLN A CA 1
ATOM 846 C C . GLN A 1 112 ? -18.575 -12.225 37.486 1.00 78.19 112 GLN A C 1
ATOM 848 O O . GLN A 1 112 ? -17.410 -12.390 37.836 1.00 78.19 112 GLN A O 1
ATOM 853 N N . GLY A 1 113 ? -19.157 -11.022 37.562 1.00 76.50 113 GLY A N 1
ATOM 854 C CA . GLY A 1 113 ? -18.474 -9.820 38.056 1.00 76.50 113 GLY A CA 1
ATOM 855 C C . GLY A 1 113 ? -17.534 -9.138 37.052 1.00 76.50 113 GLY A C 1
ATOM 856 O O . GLY A 1 113 ? -16.917 -8.135 37.403 1.00 76.50 113 GLY A O 1
ATOM 857 N N . ALA A 1 114 ? -17.445 -9.626 35.810 1.00 79.06 114 ALA A N 1
ATOM 858 C CA . ALA A 1 114 ? -16.674 -9.017 34.729 1.00 79.06 114 ALA A CA 1
ATOM 859 C C . ALA A 1 114 ? -17.587 -8.501 33.607 1.00 79.06 114 ALA A C 1
ATOM 861 O O . ALA A 1 114 ? -18.635 -9.078 33.322 1.00 79.06 114 ALA A O 1
ATOM 862 N N . MET A 1 115 ? -17.177 -7.414 32.947 1.00 82.19 115 MET A N 1
ATOM 863 C CA . MET A 1 115 ? -17.869 -6.906 31.762 1.00 82.19 115 MET A CA 1
ATOM 864 C C . MET A 1 115 ? -17.478 -7.736 30.538 1.00 82.19 115 MET A C 1
ATOM 866 O O . MET A 1 115 ? -16.303 -7.815 30.182 1.00 82.19 115 MET A O 1
ATOM 870 N N . VAL A 1 116 ? -18.469 -8.333 29.888 1.00 86.56 116 VAL A N 1
ATOM 871 C CA . VAL A 1 116 ? -18.321 -9.125 28.671 1.00 86.56 116 VAL A CA 1
ATOM 872 C C . VAL A 1 116 ? -19.067 -8.421 27.545 1.00 86.56 116 VAL A C 1
ATOM 874 O O . VAL A 1 116 ? -20.262 -8.152 27.661 1.00 86.56 116 VAL A O 1
ATOM 877 N N . LYS A 1 117 ? -18.352 -8.125 26.455 1.00 90.06 117 LYS A N 1
ATOM 878 C CA . LYS A 1 117 ? -18.916 -7.503 25.256 1.00 90.06 117 LYS A CA 1
ATOM 879 C C . LYS A 1 117 ? -19.316 -8.574 24.244 1.00 90.06 117 LYS A C 1
ATOM 881 O O . LYS A 1 117 ? -18.475 -9.339 23.773 1.00 90.06 117 LYS A O 1
ATOM 886 N N . PHE A 1 118 ? -20.586 -8.595 23.874 1.00 88.56 118 PHE A N 1
ATOM 887 C CA . PHE A 1 118 ? -21.142 -9.432 22.820 1.00 88.56 118 PHE A CA 1
ATOM 888 C C . PHE A 1 118 ? -21.374 -8.601 21.571 1.00 88.56 118 PHE A C 1
ATOM 890 O O . PHE A 1 118 ? -21.757 -7.437 21.641 1.00 88.56 118 PHE A O 1
ATOM 897 N N . ARG A 1 119 ? -21.146 -9.217 20.412 1.00 88.94 119 ARG A N 1
ATOM 898 C CA . ARG A 1 119 ? -21.298 -8.551 19.117 1.00 88.94 119 ARG A CA 1
ATOM 899 C C . ARG A 1 119 ? -22.737 -8.107 18.858 1.00 88.94 119 ARG A C 1
ATOM 901 O O . ARG A 1 119 ? -22.927 -7.006 18.370 1.00 88.94 119 ARG A O 1
ATOM 908 N N . ASP A 1 120 ? -23.695 -8.962 19.208 1.00 90.06 120 ASP A N 1
ATOM 909 C CA . ASP A 1 120 ? -25.116 -8.803 18.909 1.00 90.06 120 ASP A CA 1
ATOM 910 C C . ASP A 1 120 ? -25.955 -9.452 20.025 1.00 90.06 120 ASP A C 1
ATOM 912 O O . ASP A 1 120 ? -25.469 -10.319 20.768 1.00 90.06 120 ASP A O 1
ATOM 916 N N . PHE A 1 121 ? -27.234 -9.084 20.111 1.00 86.12 121 PHE A N 1
ATOM 917 C CA . PHE A 1 121 ? -28.156 -9.590 21.132 1.00 86.12 121 PHE A CA 1
ATOM 918 C C . PHE A 1 121 ? -28.387 -11.113 21.056 1.00 86.12 121 PHE A C 1
ATOM 920 O O . PHE A 1 121 ? -28.451 -11.776 22.090 1.00 86.12 121 PHE A O 1
ATOM 927 N N . ASP A 1 122 ? -28.408 -11.711 19.859 1.00 87.81 122 ASP A N 1
ATOM 928 C CA . ASP A 1 122 ? -28.538 -13.170 19.685 1.00 87.81 122 ASP A CA 1
ATOM 929 C C . ASP A 1 122 ? -27.368 -13.949 20.306 1.00 87.81 122 ASP A C 1
ATOM 931 O O . ASP A 1 122 ? -27.535 -15.029 20.872 1.00 87.81 122 ASP A O 1
ATOM 935 N N . LYS A 1 123 ? -26.152 -13.393 20.234 1.00 88.12 123 LYS A N 1
ATOM 936 C CA . LYS A 1 123 ? -24.970 -14.009 20.853 1.00 88.12 123 LYS A CA 1
ATOM 937 C C . LYS A 1 123 ? -25.020 -13.923 22.369 1.00 88.12 123 LYS A C 1
ATOM 939 O O . LYS A 1 123 ? -24.598 -14.864 23.035 1.00 88.12 123 LYS A O 1
ATOM 944 N N . PHE A 1 124 ? -25.529 -12.812 22.890 1.00 88.69 124 PHE A N 1
ATOM 945 C CA . PHE A 1 124 ? -25.737 -12.633 24.318 1.00 88.69 124 PHE A CA 1
ATOM 946 C C . PHE A 1 124 ? -26.785 -13.618 24.854 1.00 88.69 124 PHE A C 1
ATOM 948 O O . PHE A 1 124 ? -26.496 -14.368 25.783 1.00 88.69 124 PHE A O 1
ATOM 955 N N . THR A 1 125 ? -27.961 -13.698 24.228 1.00 87.25 125 THR A N 1
ATOM 956 C CA . THR A 1 125 ? -29.026 -14.626 24.652 1.00 87.25 125 THR A CA 1
ATOM 957 C C . THR A 1 125 ? -28.613 -16.092 24.514 1.00 87.25 125 THR A C 1
ATOM 959 O O . THR A 1 125 ? -28.843 -16.873 25.433 1.00 87.25 125 THR A O 1
ATOM 962 N N . GLY A 1 126 ? -27.912 -16.464 23.437 1.00 86.06 126 GLY A N 1
ATOM 963 C CA . GLY A 1 126 ? -27.368 -17.813 23.269 1.00 86.06 126 GLY A CA 1
ATOM 964 C C . GLY A 1 126 ? -26.326 -18.200 24.328 1.00 86.06 126 GLY A C 1
ATOM 965 O O . GLY A 1 126 ? -26.243 -19.368 24.702 1.00 86.06 126 GLY A O 1
ATOM 966 N N . ALA A 1 127 ? -25.555 -17.237 24.847 1.00 84.81 127 ALA A N 1
ATOM 967 C CA . ALA A 1 127 ? -24.585 -17.471 25.921 1.00 84.81 127 ALA A CA 1
ATOM 968 C C . ALA A 1 127 ? -25.240 -17.659 27.302 1.00 84.81 127 ALA A C 1
ATOM 970 O O . ALA A 1 127 ? -24.637 -18.264 28.185 1.00 84.81 127 ALA A O 1
ATOM 971 N N . MET A 1 128 ? -26.470 -17.173 27.479 1.00 80.19 128 MET A N 1
ATOM 972 C CA . MET A 1 128 ? -27.232 -17.271 28.729 1.00 80.19 128 MET A CA 1
ATOM 973 C C . MET A 1 128 ? -27.988 -18.604 28.877 1.00 80.19 128 MET A C 1
ATOM 975 O O . MET A 1 128 ? -28.548 -18.873 29.938 1.00 80.19 128 MET A O 1
ATOM 979 N N . GLY A 1 129 ? -27.962 -19.459 27.847 1.00 70.50 129 GLY A N 1
ATOM 980 C CA . GLY A 1 129 ? -28.737 -20.700 27.793 1.00 70.50 129 GLY A CA 1
ATOM 981 C C . GLY A 1 129 ? -30.223 -20.452 27.489 1.00 70.50 129 GLY A C 1
ATOM 982 O O . GLY A 1 129 ? -30.672 -19.305 27.482 1.00 70.50 129 GLY A O 1
ATOM 983 N N . PRO A 1 130 ? -31.004 -21.506 27.185 1.00 65.50 130 PRO A N 1
ATOM 984 C CA . PRO A 1 130 ? -32.439 -21.362 26.963 1.00 65.50 130 PRO A CA 1
ATOM 985 C C . PRO A 1 130 ? -33.081 -20.788 28.230 1.00 65.50 130 PRO A C 1
ATOM 987 O O . PRO A 1 130 ? -32.975 -21.383 29.303 1.00 65.50 130 PRO A O 1
ATOM 990 N N . GLY A 1 131 ? -33.692 -19.606 28.105 1.00 58.00 131 GLY A N 1
ATOM 991 C CA . GLY A 1 131 ? -34.447 -18.986 29.190 1.00 58.00 131 GLY A CA 1
ATOM 992 C C . GLY A 1 131 ? -35.519 -19.952 29.688 1.00 58.00 131 GLY A C 1
ATOM 993 O O . GLY A 1 131 ? -36.194 -20.584 28.874 1.00 58.00 131 GLY A O 1
ATOM 994 N N . GLN A 1 132 ? -35.616 -20.105 31.009 1.00 47.84 132 GLN A N 1
ATOM 995 C CA . GLN A 1 132 ? -36.781 -20.736 31.627 1.00 47.84 132 GLN A CA 1
ATOM 996 C C . GLN A 1 132 ? -38.013 -19.849 31.476 1.00 47.84 132 GLN A C 1
ATOM 998 O O . GLN A 1 132 ? -37.843 -18.608 31.547 1.00 47.84 132 GLN A O 1
#

Organism: NCBI:txid1437360

Sequence (132 aa):
MEIFIIWLVFAFLVGIAASSRGRSGGGWFILAVIISPLIAILFVLALPNLKQQELLTRLAKSEPPALPRPSLGGKSTRVAVDRTPRPFEPDGVYAGVPYRVASDGSIDAIMQGAMVKFRDFDKFTGAMGPGQ